Protein AF-A0A4R2HKU2-F1 (afdb_monomer)

Sequence (136 aa):
MGVVFSGTPIVVYMRVEAQTAKEGAVADEDKKRAAHLALVDRVLNGEGRASAEDRARAFSNDGLSPPLDALIGKVADRPAQVTAEDLAAAKASGCTEDQLFELVVCAAVGQSARLYEAGLAALAEATAEGRPDRAT

Radius of gyration: 24.71 Å; Cα contacts (8 Å, |Δi|>4): 100; chains: 1; bounding box: 74×38×58 Å

Structure (mmCIF, N/CA/C/O backbone):
data_AF-A0A4R2HKU2-F1
#
_entry.id   AF-A0A4R2HKU2-F1
#
loop_
_atom_site.group_PDB
_atom_site.id
_atom_site.type_symbol
_atom_site.label_atom_id
_atom_site.label_alt_id
_atom_site.label_comp_id
_atom_site.label_asym_id
_atom_site.label_entity_id
_atom_site.label_seq_id
_atom_site.pdbx_PDB_ins_code
_atom_site.Cartn_x
_atom_site.Cartn_y
_atom_site.Cartn_z
_atom_site.occupancy
_atom_site.B_iso_or_equiv
_atom_site.auth_seq_id
_atom_site.auth_comp_id
_atom_site.auth_asym_id
_atom_site.auth_atom_id
_atom_site.pdbx_PDB_model_num
ATOM 1 N N . MET A 1 1 ? 55.195 27.158 -41.451 1.00 37.41 1 MET A N 1
ATOM 2 C CA . MET A 1 1 ? 54.053 27.491 -40.575 1.00 37.41 1 MET A CA 1
ATOM 3 C C . MET A 1 1 ? 53.083 26.321 -40.645 1.00 37.41 1 MET A C 1
ATOM 5 O O . MET A 1 1 ? 52.352 26.208 -41.616 1.00 37.41 1 MET A O 1
ATOM 9 N N . GLY A 1 2 ? 53.220 25.355 -39.732 1.00 36.81 2 GLY A N 1
ATOM 10 C CA . GLY A 1 2 ? 52.424 24.125 -39.740 1.00 36.81 2 GLY A CA 1
ATOM 11 C C . GLY A 1 2 ? 51.123 24.344 -38.982 1.00 36.81 2 GLY A C 1
ATOM 12 O O . GLY A 1 2 ? 51.160 24.696 -37.806 1.00 36.81 2 GLY A O 1
ATOM 13 N N . VAL A 1 3 ? 49.989 24.170 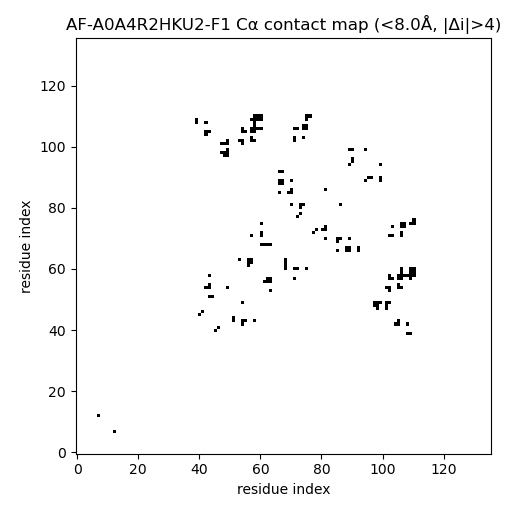-39.654 1.00 39.38 3 VAL A N 1
ATOM 14 C CA . VAL A 1 3 ? 48.675 24.198 -39.008 1.00 39.38 3 VAL A CA 1
ATOM 15 C C . VAL A 1 3 ? 48.440 22.806 -38.430 1.00 39.38 3 VAL A C 1
ATOM 17 O O . VAL A 1 3 ? 48.208 21.852 -39.169 1.00 39.38 3 VAL A O 1
ATOM 20 N N . VAL A 1 4 ? 48.573 22.669 -37.113 1.00 40.41 4 VAL A N 1
ATOM 21 C CA . VAL A 1 4 ? 48.200 21.442 -36.403 1.00 40.41 4 VAL A CA 1
ATOM 22 C C 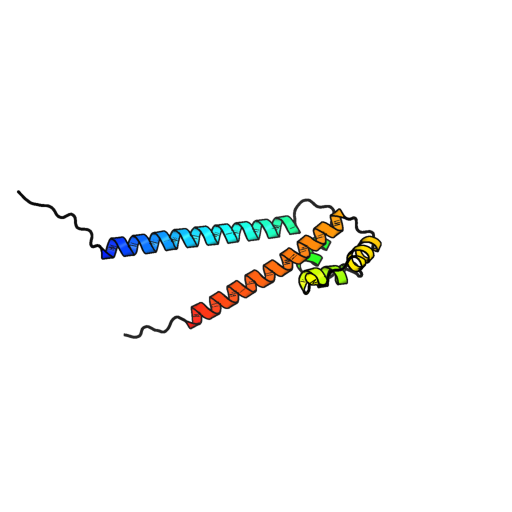. VAL A 1 4 ? 46.677 21.438 -36.295 1.00 40.41 4 VAL A C 1
ATOM 24 O O . VAL A 1 4 ? 46.110 22.134 -35.459 1.00 40.41 4 VAL A O 1
ATOM 27 N N . PHE A 1 5 ? 45.998 20.679 -37.155 1.00 45.84 5 PHE A N 1
ATOM 28 C CA . PHE A 1 5 ? 44.594 20.341 -36.935 1.00 45.84 5 PHE A CA 1
ATOM 29 C C . PHE A 1 5 ? 44.534 19.249 -35.867 1.00 45.84 5 PHE A C 1
ATOM 31 O O . PHE A 1 5 ? 44.655 18.063 -36.170 1.00 45.84 5 PHE A O 1
ATOM 38 N N . SER A 1 6 ? 44.319 19.634 -34.608 1.00 57.31 6 SER A N 1
ATOM 39 C CA . SER A 1 6 ? 43.821 18.708 -33.586 1.00 57.31 6 SER A CA 1
ATOM 40 C C . SER A 1 6 ? 42.331 18.439 -33.848 1.00 57.31 6 SER A C 1
ATOM 42 O O . SER A 1 6 ? 41.453 18.879 -33.109 1.00 57.31 6 SER A O 1
ATOM 44 N N . GLY A 1 7 ? 42.033 17.814 -34.986 1.00 57.31 7 GLY A N 1
ATOM 45 C CA . GLY A 1 7 ? 40.675 17.531 -35.430 1.00 57.31 7 GLY A CA 1
ATOM 46 C C . GLY A 1 7 ? 40.207 16.202 -34.868 1.00 57.31 7 GLY A C 1
ATOM 47 O O . GLY A 1 7 ? 40.279 15.186 -35.555 1.00 57.31 7 GLY A O 1
ATOM 48 N N . THR A 1 8 ? 39.725 16.189 -33.628 1.00 55.91 8 THR A N 1
ATOM 49 C CA . THR A 1 8 ? 38.941 15.049 -33.145 1.00 55.91 8 THR A CA 1
ATOM 50 C C . THR A 1 8 ? 37.729 14.893 -34.080 1.00 55.91 8 THR A C 1
ATOM 52 O O . THR A 1 8 ? 37.007 15.874 -34.284 1.00 55.91 8 THR A O 1
ATOM 55 N N . PRO A 1 9 ? 37.489 13.721 -34.697 1.00 53.25 9 PRO A N 1
ATOM 56 C CA . PRO A 1 9 ? 36.421 13.582 -35.679 1.00 53.25 9 PRO A CA 1
ATOM 57 C C . PRO A 1 9 ? 35.054 13.841 -35.035 1.00 53.25 9 PRO A C 1
ATOM 59 O O . PRO A 1 9 ? 34.784 13.353 -33.940 1.00 53.25 9 PRO A O 1
ATOM 62 N N . ILE A 1 10 ? 34.166 14.548 -35.741 1.00 58.62 10 ILE A N 1
ATOM 63 C CA . ILE A 1 10 ? 32.789 14.878 -35.309 1.00 58.62 10 ILE A CA 1
ATOM 64 C C . ILE A 1 10 ? 32.019 13.633 -34.817 1.00 58.62 10 ILE A C 1
ATOM 66 O O . ILE A 1 10 ? 31.225 13.709 -33.882 1.00 58.62 10 ILE A O 1
ATOM 70 N N . VAL A 1 11 ? 32.317 12.460 -35.385 1.00 57.81 11 VAL A N 1
ATOM 71 C CA . VAL A 1 11 ? 31.744 11.160 -34.995 1.00 57.81 11 VAL A CA 1
ATOM 72 C C . VAL A 1 11 ? 32.105 10.761 -33.555 1.00 57.81 11 VAL A C 1
ATOM 74 O O . VAL A 1 11 ? 31.291 10.158 -32.860 1.00 57.81 11 VAL A O 1
ATOM 77 N N . VAL A 1 12 ? 33.302 11.113 -33.078 1.00 68.06 12 VAL A N 1
ATOM 78 C CA . VAL A 1 12 ? 33.742 10.837 -31.700 1.00 68.06 12 VAL A CA 1
ATOM 79 C C . VAL A 1 12 ? 32.995 11.736 -30.717 1.00 68.06 12 VAL A C 1
ATOM 81 O O . VAL A 1 12 ? 32.514 11.239 -29.706 1.00 68.06 12 VAL A O 1
ATOM 84 N N . TYR A 1 13 ? 32.805 13.018 -31.045 1.00 58.69 13 TYR A N 1
ATOM 85 C CA . TYR A 1 13 ? 32.023 13.946 -30.220 1.00 58.69 13 TYR A CA 1
ATOM 86 C C . TYR A 1 13 ? 30.565 13.505 -30.063 1.00 58.69 13 TYR A C 1
ATOM 88 O O . TYR A 1 13 ? 30.078 13.402 -28.942 1.00 58.69 13 TYR A O 1
ATOM 96 N N . MET A 1 14 ? 29.883 13.161 -31.162 1.00 66.75 14 MET A N 1
ATOM 97 C CA . MET A 1 14 ? 28.494 12.684 -31.092 1.00 66.75 14 MET A CA 1
ATOM 98 C C . MET A 1 14 ? 28.356 11.390 -30.278 1.00 66.75 14 MET A C 1
ATOM 100 O O . MET A 1 14 ? 27.368 11.203 -29.570 1.00 66.75 14 MET A O 1
ATOM 104 N N . ARG A 1 15 ? 29.352 10.495 -30.344 1.00 76.06 15 ARG A N 1
ATOM 105 C CA . ARG A 1 15 ? 29.371 9.267 -29.540 1.00 76.06 15 ARG A CA 1
ATOM 106 C C . ARG A 1 15 ? 29.563 9.561 -28.052 1.00 76.06 15 ARG A C 1
ATOM 108 O O . ARG A 1 15 ? 28.927 8.900 -27.241 1.00 76.06 15 ARG A O 1
ATOM 115 N N . VAL A 1 16 ? 30.396 10.543 -27.705 1.00 73.25 16 VAL A N 1
ATOM 116 C CA . VAL A 1 16 ? 30.611 10.978 -26.317 1.00 73.25 16 VAL A CA 1
ATOM 117 C C . VAL A 1 16 ? 29.344 11.613 -25.740 1.00 73.25 16 VAL A C 1
ATOM 119 O O . VAL A 1 16 ? 28.923 11.189 -24.672 1.00 73.25 16 VAL A O 1
ATOM 122 N N . GLU A 1 17 ? 28.676 12.517 -26.464 1.00 70.00 17 GLU A N 1
ATOM 123 C CA . GLU A 1 17 ? 27.402 13.138 -26.041 1.00 70.00 17 GLU A CA 1
ATOM 124 C C . GLU A 1 17 ? 26.282 12.104 -25.822 1.00 70.00 17 GLU A C 1
ATOM 126 O O . GLU A 1 17 ? 25.534 12.150 -24.847 1.00 70.00 17 GLU A O 1
ATOM 131 N N . ALA A 1 18 ? 26.178 11.110 -26.708 1.00 64.69 18 ALA A N 1
ATOM 132 C CA . ALA A 1 18 ? 25.209 10.029 -26.539 1.00 64.69 18 ALA A CA 1
ATOM 133 C C . ALA A 1 18 ? 25.531 9.138 -25.324 1.00 64.69 18 ALA A C 1
ATOM 135 O O . ALA A 1 18 ? 24.627 8.559 -24.716 1.00 64.69 18 ALA A O 1
ATOM 136 N N . GLN A 1 19 ? 26.811 9.003 -24.979 1.00 63.78 19 GLN A N 1
ATOM 137 C CA . GLN A 1 19 ? 27.271 8.177 -23.868 1.00 63.78 19 GLN A CA 1
ATOM 138 C C . GLN A 1 19 ? 27.093 8.893 -22.524 1.00 63.78 19 GLN A C 1
ATOM 140 O O . GLN A 1 19 ? 26.589 8.277 -21.589 1.00 63.78 19 GLN A O 1
ATOM 145 N N . THR A 1 20 ? 27.367 10.198 -22.461 1.00 72.06 20 THR A N 1
ATOM 146 C CA . THR A 1 20 ? 27.094 11.039 -21.285 1.00 72.06 20 THR A CA 1
ATOM 147 C C . THR A 1 20 ? 25.594 11.179 -21.022 1.00 72.06 20 THR A C 1
ATOM 149 O O . THR A 1 20 ? 25.164 11.094 -19.873 1.00 72.06 20 THR A O 1
ATOM 152 N N . ALA A 1 21 ? 24.767 11.309 -22.068 1.00 70.06 21 ALA A N 1
ATOM 153 C CA . ALA A 1 21 ? 23.308 11.318 -21.930 1.00 70.06 21 ALA A CA 1
ATOM 154 C C . ALA A 1 21 ? 22.766 9.978 -21.399 1.00 70.06 21 ALA A C 1
ATOM 156 O O . ALA A 1 21 ? 21.879 9.961 -20.543 1.00 70.06 21 ALA A O 1
ATOM 157 N N . LYS A 1 22 ? 23.322 8.850 -21.864 1.00 69.94 22 LYS A N 1
ATOM 158 C CA . LYS A 1 22 ? 22.991 7.521 -21.330 1.00 69.94 22 LYS A CA 1
ATOM 159 C C . LYS A 1 22 ? 23.406 7.365 -19.869 1.00 69.94 22 LYS A C 1
ATOM 161 O O . LYS A 1 22 ? 22.594 6.899 -19.079 1.00 69.94 22 LYS A O 1
ATOM 166 N N . GLU A 1 23 ? 24.622 7.760 -19.499 1.00 72.38 23 GLU A N 1
ATOM 167 C CA . GLU A 1 23 ? 25.090 7.712 -18.105 1.00 72.38 23 GLU A CA 1
ATOM 168 C C . GLU A 1 23 ? 24.231 8.580 -17.179 1.00 72.38 23 GLU A C 1
ATOM 170 O O . GLU A 1 23 ? 23.859 8.137 -16.093 1.00 72.38 23 GLU A O 1
ATOM 175 N N . GLY A 1 24 ? 23.849 9.779 -17.627 1.00 72.94 24 GLY A N 1
ATOM 176 C CA . GLY A 1 24 ? 22.944 10.653 -16.883 1.00 72.94 24 GLY A CA 1
ATOM 177 C C . GLY A 1 24 ? 21.570 10.022 -16.644 1.00 72.94 24 GLY A C 1
ATOM 178 O O . GLY A 1 24 ? 21.055 10.095 -15.530 1.00 72.94 24 GLY A O 1
ATOM 179 N N . ALA A 1 25 ? 20.999 9.360 -17.656 1.00 73.62 25 ALA A N 1
ATOM 180 C CA . ALA A 1 25 ? 19.721 8.660 -17.531 1.00 73.62 25 ALA A CA 1
ATOM 181 C C . ALA A 1 25 ? 19.805 7.447 -16.587 1.00 73.62 25 ALA A C 1
ATOM 183 O O . ALA A 1 25 ? 18.919 7.261 -15.760 1.00 73.62 25 ALA A O 1
ATOM 184 N N . VAL A 1 26 ? 20.883 6.657 -16.658 1.00 77.81 26 VAL A N 1
ATOM 185 C CA . VAL A 1 26 ? 21.102 5.517 -15.747 1.00 77.81 26 VAL A CA 1
ATOM 186 C C . VAL A 1 26 ? 21.208 5.992 -14.296 1.00 77.81 26 VAL A C 1
ATOM 188 O O . VAL A 1 26 ? 20.531 5.457 -13.424 1.00 77.81 26 VAL A O 1
ATOM 191 N N . ALA A 1 27 ? 21.973 7.057 -14.040 1.00 82.50 27 ALA A N 1
ATOM 192 C CA . ALA A 1 27 ? 22.103 7.619 -12.698 1.00 82.50 27 ALA A CA 1
ATOM 193 C C . ALA A 1 27 ? 20.782 8.194 -12.146 1.00 82.50 27 ALA A C 1
ATOM 195 O O . ALA A 1 27 ? 20.581 8.218 -10.931 1.00 82.50 27 ALA A O 1
ATOM 196 N N . ASP A 1 28 ? 19.891 8.690 -13.007 1.00 87.25 28 ASP A N 1
ATOM 197 C CA . ASP A 1 28 ? 18.555 9.150 -12.613 1.00 87.25 28 ASP A CA 1
ATOM 198 C C . ASP A 1 28 ? 17.617 7.977 -12.275 1.00 87.25 28 ASP A C 1
ATOM 200 O O . ASP A 1 28 ? 16.938 8.004 -11.247 1.00 87.25 28 ASP A O 1
ATOM 204 N N . GLU A 1 29 ? 17.637 6.909 -13.076 1.00 84.50 29 GLU A N 1
ATOM 205 C CA . GLU A 1 29 ? 16.885 5.677 -12.802 1.00 84.50 29 GLU A CA 1
ATOM 206 C C . GLU A 1 29 ? 17.325 5.002 -11.494 1.00 84.50 29 GLU A C 1
ATOM 208 O O . GLU A 1 29 ? 16.481 4.593 -10.691 1.00 84.50 29 GLU A O 1
ATOM 213 N N . ASP A 1 30 ? 18.629 4.971 -11.209 1.00 88.94 30 ASP A N 1
ATOM 214 C CA . ASP A 1 30 ? 19.155 4.449 -9.944 1.00 88.94 30 ASP A CA 1
ATOM 215 C C . ASP A 1 30 ? 18.667 5.271 -8.742 1.00 88.94 30 ASP A C 1
ATOM 217 O O . ASP A 1 30 ? 18.272 4.714 -7.712 1.00 88.94 30 ASP A O 1
ATOM 221 N N . LYS A 1 31 ? 18.615 6.604 -8.874 1.00 93.50 31 LYS A N 1
ATOM 222 C CA . LYS A 1 31 ? 18.064 7.487 -7.832 1.00 93.50 31 LYS A CA 1
ATOM 223 C C . LYS A 1 31 ? 16.572 7.253 -7.620 1.00 93.50 31 LYS A C 1
ATOM 225 O O . LYS A 1 31 ? 16.138 7.178 -6.470 1.00 93.50 31 LYS A O 1
ATOM 230 N N . LYS A 1 32 ? 15.786 7.117 -8.694 1.00 90.75 32 LYS A N 1
ATOM 231 C CA . LYS A 1 32 ? 14.347 6.806 -8.609 1.00 90.75 32 LYS A CA 1
ATOM 232 C C . LYS A 1 32 ? 14.113 5.473 -7.907 1.00 90.75 32 LYS A C 1
ATOM 234 O O . LYS A 1 32 ? 13.266 5.394 -7.018 1.00 90.75 32 LYS A O 1
ATOM 239 N N . ARG A 1 33 ? 14.901 4.448 -8.245 1.00 93.06 33 ARG A N 1
ATOM 240 C CA . ARG A 1 33 ? 14.839 3.132 -7.599 1.00 93.06 33 ARG A CA 1
ATOM 241 C C . ARG A 1 33 ? 15.184 3.216 -6.115 1.00 93.06 33 ARG A C 1
ATOM 243 O O . ARG A 1 33 ? 14.452 2.676 -5.290 1.00 93.06 33 ARG A O 1
ATOM 250 N N . ALA A 1 34 ? 16.245 3.938 -5.757 1.00 95.75 34 ALA A N 1
ATOM 251 C CA . ALA A 1 34 ? 16.612 4.150 -4.359 1.00 95.75 34 ALA A CA 1
ATOM 252 C C . ALA A 1 34 ? 15.504 4.878 -3.574 1.00 95.75 34 ALA A C 1
ATOM 254 O O . ALA A 1 34 ? 15.169 4.475 -2.461 1.00 95.75 34 ALA A O 1
ATOM 255 N N . ALA A 1 35 ? 14.890 5.907 -4.166 1.00 95.94 35 ALA A N 1
ATOM 256 C CA . ALA A 1 35 ? 13.775 6.627 -3.556 1.00 95.94 35 ALA A CA 1
ATOM 257 C C . ALA A 1 35 ? 12.532 5.738 -3.375 1.00 95.94 35 ALA A C 1
ATOM 259 O O . ALA A 1 35 ? 11.881 5.809 -2.334 1.00 95.94 35 ALA A O 1
ATOM 260 N N . HIS A 1 36 ? 12.229 4.871 -4.347 1.00 95.19 36 HIS A N 1
ATOM 261 C CA . HIS A 1 36 ? 11.143 3.896 -4.241 1.00 95.19 36 HIS A CA 1
ATOM 262 C C . HIS A 1 36 ? 11.366 2.920 -3.078 1.00 95.19 36 HIS A C 1
ATOM 264 O O . HIS A 1 36 ? 10.479 2.748 -2.245 1.00 95.19 36 HIS A O 1
ATOM 270 N N . LEU A 1 37 ? 12.565 2.337 -2.969 1.00 96.62 37 LEU A N 1
ATOM 271 C CA . LEU A 1 37 ? 12.904 1.420 -1.875 1.00 96.62 37 LEU A CA 1
ATOM 272 C C . LEU A 1 37 ? 12.822 2.108 -0.507 1.00 96.62 37 LEU A C 1
ATOM 274 O O . LEU A 1 37 ? 12.270 1.542 0.432 1.00 96.62 37 LEU A O 1
ATOM 278 N N . ALA A 1 38 ? 13.305 3.349 -0.404 1.00 97.88 38 ALA A N 1
ATOM 279 C CA . ALA A 1 38 ? 13.212 4.133 0.825 1.00 97.88 38 ALA A CA 1
ATOM 280 C C . ALA A 1 38 ? 11.758 4.470 1.206 1.00 97.88 38 ALA A C 1
ATOM 282 O O . ALA A 1 38 ? 11.421 4.495 2.390 1.00 97.88 38 ALA A O 1
ATOM 283 N N . LEU A 1 39 ? 10.887 4.720 0.221 1.00 97.25 39 LEU A N 1
ATOM 284 C CA . LEU A 1 39 ? 9.455 4.914 0.454 1.00 97.25 39 LEU A CA 1
ATOM 285 C C . LEU A 1 39 ? 8.803 3.633 0.986 1.00 97.25 39 LEU A C 1
ATOM 287 O O . LEU A 1 39 ? 8.101 3.695 1.993 1.00 97.25 39 LEU A O 1
ATOM 291 N N . VAL A 1 40 ? 9.042 2.491 0.331 1.00 98.12 40 VAL A N 1
ATOM 292 C CA . VAL A 1 40 ? 8.491 1.191 0.748 1.00 98.12 40 VAL A CA 1
ATOM 293 C C . VAL A 1 40 ? 8.930 0.854 2.171 1.00 98.12 40 VAL A C 1
ATOM 295 O O . VAL A 1 40 ? 8.088 0.525 3.006 1.00 98.12 40 VAL A O 1
ATOM 298 N N . ASP A 1 41 ? 10.218 1.015 2.475 1.00 98.31 41 ASP A N 1
ATOM 299 C CA . ASP A 1 41 ? 10.743 0.793 3.821 1.00 98.31 41 ASP A CA 1
ATOM 300 C C . ASP A 1 41 ? 10.076 1.708 4.855 1.00 98.31 41 ASP A C 1
ATOM 302 O O . ASP A 1 41 ? 9.598 1.236 5.884 1.00 98.31 41 ASP A O 1
ATOM 306 N N . ARG A 1 42 ? 9.948 3.009 4.566 1.00 97.94 42 ARG A N 1
ATOM 307 C CA . ARG A 1 42 ? 9.322 3.954 5.499 1.00 97.94 42 ARG A CA 1
ATOM 308 C C . ARG A 1 42 ? 7.848 3.646 5.756 1.00 97.94 42 ARG A C 1
ATOM 310 O O . ARG A 1 42 ? 7.399 3.790 6.887 1.00 97.94 42 ARG A O 1
ATOM 317 N N . VAL A 1 43 ? 7.100 3.239 4.735 1.00 97.69 43 VAL A N 1
ATOM 318 C CA . VAL A 1 43 ? 5.676 2.893 4.872 1.00 97.69 43 VAL A CA 1
ATOM 319 C C . VAL A 1 43 ? 5.495 1.627 5.715 1.00 97.69 43 VAL A C 1
ATOM 321 O O . VAL A 1 43 ? 4.582 1.557 6.533 1.00 97.69 43 VAL A O 1
ATOM 324 N N . LEU A 1 44 ? 6.385 0.643 5.575 1.00 98.19 44 LEU A N 1
ATOM 325 C CA . LEU A 1 44 ? 6.306 -0.612 6.325 1.00 98.19 44 LEU A CA 1
ATOM 326 C C . LEU A 1 44 ? 6.863 -0.489 7.746 1.00 98.19 44 LEU A C 1
ATOM 328 O O . LEU A 1 44 ? 6.214 -0.906 8.705 1.00 98.19 44 LEU A O 1
ATOM 332 N N . ASN A 1 45 ? 8.034 0.123 7.898 1.00 97.38 45 ASN A N 1
ATOM 333 C CA . ASN A 1 45 ? 8.857 0.052 9.108 1.00 97.38 45 ASN A CA 1
ATOM 334 C C . ASN A 1 45 ? 8.989 1.388 9.849 1.00 97.38 45 ASN A C 1
ATOM 336 O O . ASN A 1 45 ? 9.539 1.425 10.948 1.00 97.38 45 ASN A O 1
ATOM 340 N N . GLY A 1 46 ? 8.489 2.481 9.271 1.00 96.06 46 GLY A N 1
ATOM 341 C CA . GLY A 1 46 ? 8.531 3.800 9.889 1.00 96.06 46 GLY A CA 1
ATOM 342 C C . GLY A 1 46 ? 7.678 3.916 11.152 1.00 96.06 46 GLY A C 1
ATOM 343 O O . GLY A 1 46 ? 6.896 3.028 11.514 1.00 96.06 46 GLY A O 1
ATOM 344 N N . GLU A 1 47 ? 7.834 5.054 11.825 1.00 96.12 47 GLU A N 1
ATOM 345 C CA . GLU A 1 47 ? 6.985 5.436 12.950 1.00 96.12 47 GLU A CA 1
ATOM 346 C C . GLU A 1 47 ? 5.523 5.559 12.499 1.00 96.12 47 GLU A C 1
ATOM 348 O O . GLU A 1 47 ? 5.234 6.150 11.459 1.00 96.12 47 GLU A O 1
ATOM 353 N N . GLY A 1 48 ? 4.603 5.009 13.291 1.00 95.81 48 GLY A N 1
ATOM 354 C CA . GLY A 1 48 ? 3.173 5.015 12.997 1.00 95.81 48 GLY A CA 1
ATOM 355 C C . GLY A 1 48 ? 2.337 4.545 14.185 1.00 95.81 48 GLY A C 1
ATOM 356 O O . GLY A 1 48 ? 2.861 3.997 15.159 1.00 95.81 48 GLY A O 1
ATOM 357 N N . ARG A 1 49 ? 1.031 4.797 14.121 1.00 97.94 49 ARG A N 1
ATOM 358 C CA . ARG A 1 49 ? 0.014 4.346 15.080 1.00 97.94 49 ARG A CA 1
ATOM 359 C C . ARG A 1 49 ? -0.502 2.950 14.757 1.00 97.94 49 ARG A C 1
ATOM 361 O O . ARG A 1 49 ? -0.927 2.243 15.673 1.00 97.94 49 ARG A O 1
ATOM 368 N N . ALA A 1 50 ? -0.516 2.566 13.483 1.00 97.31 50 ALA A N 1
ATOM 369 C CA . ALA A 1 50 ? -0.817 1.203 13.074 1.00 97.31 50 ALA A CA 1
ATOM 370 C C . ALA A 1 50 ? 0.373 0.300 13.411 1.00 97.31 50 ALA A C 1
ATOM 372 O O . ALA A 1 50 ? 1.527 0.736 13.386 1.00 97.31 50 ALA A O 1
ATOM 373 N N . SER A 1 51 ? 0.108 -0.965 13.732 1.00 97.31 51 SER A N 1
ATOM 374 C CA . SER A 1 51 ? 1.186 -1.926 13.955 1.00 97.31 51 SER A CA 1
ATOM 375 C C . SER A 1 51 ? 1.945 -2.175 12.644 1.00 97.31 51 SER A C 1
ATOM 377 O O . SER A 1 51 ? 1.360 -2.126 11.561 1.00 97.31 51 SER A O 1
ATOM 379 N N . ALA A 1 52 ? 3.247 -2.464 12.719 1.00 97.88 52 ALA A N 1
ATOM 380 C CA . ALA A 1 52 ? 4.025 -2.815 11.526 1.00 97.88 52 ALA A CA 1
ATOM 381 C C . ALA A 1 52 ? 3.452 -4.055 10.812 1.00 97.88 52 ALA A C 1
ATOM 383 O O . ALA A 1 52 ? 3.497 -4.144 9.589 1.00 97.88 52 ALA A O 1
ATOM 384 N N . GLU A 1 53 ? 2.862 -4.982 11.572 1.00 97.88 53 GLU A N 1
ATOM 385 C CA . GLU A 1 53 ? 2.200 -6.168 11.033 1.00 97.88 53 GLU A CA 1
ATOM 386 C C . GLU A 1 53 ? 0.945 -5.810 10.225 1.00 97.88 53 GLU A C 1
ATOM 388 O O . GLU A 1 53 ? 0.794 -6.275 9.097 1.00 97.88 53 GLU A O 1
ATOM 393 N N . ASP A 1 54 ? 0.076 -4.938 10.741 1.00 97.88 54 ASP A N 1
ATOM 394 C CA . ASP A 1 54 ? -1.119 -4.507 10.007 1.00 97.88 54 ASP A CA 1
ATOM 395 C C . ASP A 1 54 ? -0.754 -3.676 8.775 1.00 97.88 54 ASP A C 1
ATOM 397 O O . ASP A 1 54 ? -1.381 -3.822 7.726 1.00 97.88 54 ASP A O 1
ATOM 401 N N . ARG A 1 55 ? 0.304 -2.857 8.856 1.00 98.56 55 ARG A N 1
ATOM 402 C CA . ARG A 1 55 ? 0.848 -2.146 7.691 1.00 98.56 55 ARG A CA 1
ATOM 403 C C . ARG A 1 55 ? 1.365 -3.109 6.626 1.00 98.56 55 ARG A C 1
ATOM 405 O O . ARG A 1 55 ? 1.074 -2.911 5.449 1.00 98.56 55 ARG A O 1
ATOM 412 N N . ALA A 1 56 ? 2.077 -4.166 7.021 1.00 98.62 56 ALA A N 1
ATOM 413 C CA . ALA A 1 56 ? 2.542 -5.200 6.099 1.00 98.62 56 ALA A CA 1
ATOM 414 C C . ALA A 1 56 ? 1.372 -5.937 5.432 1.00 98.62 56 ALA A C 1
ATOM 416 O O . ALA A 1 56 ? 1.371 -6.085 4.212 1.00 98.62 56 ALA A O 1
ATOM 417 N N . ARG A 1 57 ? 0.346 -6.309 6.206 1.00 98.56 57 ARG A N 1
ATOM 418 C CA . ARG A 1 57 ? -0.896 -6.923 5.706 1.00 98.56 57 ARG A CA 1
ATOM 419 C C . ARG A 1 57 ? -1.648 -6.012 4.733 1.00 98.56 57 ARG A C 1
ATOM 421 O O . ARG A 1 57 ? -2.076 -6.446 3.665 1.00 98.56 57 ARG A O 1
ATOM 428 N N . ALA A 1 58 ? -1.765 -4.723 5.054 1.00 98.56 58 ALA A N 1
ATOM 429 C CA . ALA A 1 58 ? -2.365 -3.739 4.157 1.00 98.56 58 ALA A CA 1
ATOM 430 C C . ALA A 1 58 ? -1.562 -3.590 2.859 1.00 98.56 58 ALA A C 1
ATOM 432 O O . ALA A 1 58 ? -2.136 -3.592 1.773 1.00 98.56 58 ALA A O 1
ATOM 433 N N . PHE A 1 59 ? -0.232 -3.519 2.957 1.00 98.75 59 PHE A N 1
ATOM 434 C CA . PHE A 1 59 ? 0.665 -3.436 1.807 1.00 98.75 59 PHE A CA 1
ATOM 435 C C . PHE A 1 59 ? 0.539 -4.658 0.888 1.00 98.75 59 PHE A C 1
ATOM 437 O O . PHE A 1 59 ? 0.439 -4.512 -0.334 1.00 98.75 59 PHE A O 1
ATOM 444 N N . SER A 1 60 ? 0.492 -5.869 1.451 1.00 98.19 60 SER A N 1
ATOM 445 C CA . SER A 1 60 ? 0.255 -7.097 0.684 1.00 98.19 60 SER A CA 1
ATOM 446 C C . SER A 1 60 ? -1.190 -7.244 0.200 1.00 98.19 60 SER A C 1
ATOM 448 O O . SER A 1 60 ? -1.434 -8.092 -0.652 1.00 98.19 60 SER A O 1
ATOM 450 N N . ASN A 1 61 ? -2.115 -6.403 0.682 1.00 98.06 61 ASN A N 1
ATOM 451 C CA . ASN A 1 61 ? -3.561 -6.555 0.511 1.00 98.06 61 ASN A CA 1
ATOM 452 C C . ASN A 1 61 ? -4.037 -7.959 0.935 1.00 98.06 61 ASN A C 1
ATOM 454 O O . ASN A 1 61 ? -4.777 -8.620 0.212 1.00 98.06 61 ASN A O 1
ATOM 458 N N . ASP A 1 62 ? -3.546 -8.437 2.082 1.00 97.12 62 ASP A N 1
ATOM 459 C CA . ASP A 1 62 ? -3.814 -9.790 2.574 1.00 97.12 62 ASP A CA 1
ATOM 460 C C . ASP A 1 62 ? -3.763 -9.856 4.109 1.00 97.12 62 ASP A C 1
ATOM 462 O O . ASP A 1 62 ? -2.930 -9.210 4.740 1.00 97.12 62 ASP A O 1
ATOM 466 N N . GLY A 1 63 ? -4.641 -10.655 4.718 1.00 94.69 63 GLY A N 1
ATOM 467 C CA . GLY A 1 63 ? -4.585 -10.993 6.145 1.00 94.69 63 GLY A CA 1
ATOM 468 C C . GLY A 1 63 ? -5.163 -9.978 7.142 1.00 94.69 63 GLY A C 1
ATOM 469 O O . GLY A 1 63 ? -5.034 -10.196 8.348 1.00 94.69 63 GLY A O 1
ATOM 470 N N . LEU A 1 64 ? -5.805 -8.891 6.698 1.00 96.19 64 LEU A N 1
ATOM 471 C CA . LEU A 1 64 ? -6.611 -8.042 7.590 1.00 96.19 64 LEU A CA 1
ATOM 472 C C . LEU A 1 64 ? -7.988 -8.668 7.844 1.00 96.19 64 LEU A C 1
ATOM 474 O O . LEU A 1 64 ? -8.537 -9.363 6.995 1.00 96.19 64 LEU A O 1
ATOM 478 N N . SER A 1 65 ? -8.560 -8.404 9.017 1.00 95.44 65 SER A N 1
ATOM 479 C CA . SER A 1 65 ? -9.913 -8.856 9.355 1.00 95.44 65 SER A CA 1
ATOM 480 C C . SER A 1 65 ? -10.978 -7.886 8.827 1.00 95.44 65 SER A C 1
ATOM 482 O O . SER A 1 65 ? -10.742 -6.671 8.813 1.00 95.44 65 SER A O 1
ATOM 484 N N . PRO A 1 66 ? -12.190 -8.366 8.501 1.00 94.56 66 PRO A N 1
ATOM 485 C CA . PRO A 1 66 ? -13.327 -7.488 8.262 1.00 94.56 66 PRO A CA 1
ATOM 486 C C . PRO A 1 66 ? -13.618 -6.571 9.453 1.00 94.56 66 PRO A C 1
ATOM 488 O O . PRO A 1 66 ? -13.508 -7.010 10.602 1.00 94.56 66 PRO A O 1
ATOM 491 N N . PRO A 1 67 ? -14.014 -5.306 9.216 1.00 95.19 67 PRO A N 1
ATOM 492 C CA . PRO A 1 67 ? -14.305 -4.682 7.916 1.00 95.19 67 PRO A CA 1
ATOM 493 C C . PRO A 1 67 ? -13.101 -4.007 7.223 1.00 95.19 67 PRO A C 1
ATOM 495 O O . PRO A 1 67 ? -13.282 -3.361 6.190 1.00 95.19 67 PRO A O 1
ATOM 498 N N . LEU A 1 68 ? -11.887 -4.102 7.781 1.00 96.88 68 LEU A N 1
ATOM 499 C CA . LEU A 1 68 ? -10.706 -3.427 7.228 1.00 96.88 68 LEU A CA 1
ATOM 500 C C . LEU A 1 68 ? -10.278 -4.017 5.880 1.00 96.88 68 LEU A C 1
ATOM 502 O O . LEU A 1 68 ? -9.916 -3.260 4.983 1.00 96.88 68 LEU A O 1
ATOM 506 N N . ASP A 1 69 ? -10.365 -5.335 5.710 1.00 97.25 69 ASP A N 1
ATOM 507 C CA . ASP A 1 69 ? -10.041 -6.023 4.453 1.00 97.25 69 ASP A CA 1
ATOM 508 C C . ASP A 1 69 ? -10.852 -5.501 3.256 1.00 97.25 69 ASP A C 1
ATOM 510 O O . ASP A 1 69 ? -10.303 -5.282 2.179 1.00 97.25 69 ASP A O 1
ATOM 514 N N . ALA A 1 70 ? -12.141 -5.221 3.446 1.00 97.12 70 ALA A N 1
ATOM 515 C CA . ALA A 1 70 ? -13.030 -4.737 2.400 1.00 97.12 70 ALA A CA 1
ATOM 516 C C . ALA A 1 70 ? -12.643 -3.328 1.929 1.00 97.12 70 ALA A C 1
ATOM 518 O O . ALA A 1 70 ? -12.588 -3.071 0.722 1.00 97.12 70 ALA A O 1
ATOM 519 N N . LEU A 1 71 ? -12.347 -2.421 2.867 1.00 97.88 71 LEU A N 1
ATOM 520 C CA . LEU A 1 71 ? -11.850 -1.084 2.540 1.00 97.88 71 LEU A CA 1
ATOM 521 C C . LEU A 1 71 ? -10.485 -1.170 1.848 1.00 97.88 71 LEU A C 1
ATOM 523 O O . LEU A 1 71 ? -10.280 -0.542 0.812 1.00 97.88 71 LEU A O 1
ATOM 527 N N . ILE A 1 72 ? -9.561 -1.951 2.403 1.00 98.31 72 ILE A N 1
ATOM 528 C CA . ILE A 1 72 ? -8.185 -2.058 1.910 1.00 98.31 72 ILE A CA 1
ATOM 529 C C . ILE A 1 72 ? -8.135 -2.708 0.526 1.00 98.31 72 ILE A C 1
ATOM 531 O O . ILE A 1 72 ? -7.479 -2.177 -0.371 1.00 98.31 72 ILE A O 1
ATOM 535 N N . GLY A 1 73 ? -8.939 -3.743 0.294 1.00 98.31 73 GLY A N 1
ATOM 536 C CA . GLY A 1 73 ? -9.127 -4.327 -1.030 1.00 98.31 73 GLY A CA 1
ATOM 537 C C . GLY A 1 73 ? -9.724 -3.333 -2.027 1.00 98.31 73 GLY A C 1
ATOM 538 O O . GLY A 1 73 ? -9.310 -3.292 -3.184 1.00 98.31 73 GLY A O 1
ATOM 539 N N . LYS A 1 74 ? -10.653 -2.460 -1.604 1.00 98.44 74 LYS A N 1
ATOM 540 C CA . LYS A 1 74 ? -11.132 -1.369 -2.469 1.00 98.44 74 LYS A CA 1
ATOM 541 C C . LYS A 1 74 ? -10.029 -0.365 -2.788 1.00 98.44 74 LYS A C 1
ATOM 543 O O . LYS A 1 74 ? -9.911 0.015 -3.946 1.00 98.44 74 LYS A O 1
ATOM 548 N N . VAL A 1 75 ? -9.222 0.044 -1.813 1.00 98.44 75 VAL A N 1
ATOM 549 C CA . VAL A 1 75 ? -8.094 0.961 -2.044 1.00 98.44 75 VAL A CA 1
ATOM 550 C C . VAL A 1 75 ? -7.096 0.367 -3.039 1.00 98.44 75 VAL A C 1
ATOM 552 O O . VAL A 1 75 ? -6.666 1.072 -3.950 1.00 98.44 75 VAL A O 1
ATOM 555 N N . ALA A 1 76 ? -6.760 -0.917 -2.897 1.00 97.94 76 ALA A N 1
ATOM 556 C CA . ALA A 1 76 ? -5.813 -1.595 -3.776 1.00 97.94 76 ALA A CA 1
ATOM 557 C C . ALA A 1 76 ? -6.368 -1.802 -5.199 1.00 97.94 76 ALA A C 1
ATOM 559 O O . ALA A 1 76 ? -5.686 -1.497 -6.175 1.00 97.94 76 ALA A O 1
ATOM 560 N N . ASP A 1 77 ? -7.605 -2.280 -5.340 1.00 96.88 77 ASP A N 1
ATOM 561 C CA . ASP A 1 77 ? -8.094 -2.765 -6.640 1.00 96.88 77 ASP A CA 1
ATOM 562 C C . ASP A 1 77 ? -9.025 -1.783 -7.360 1.00 96.88 77 ASP A C 1
ATOM 564 O O . ASP A 1 77 ? -9.148 -1.807 -8.585 1.00 96.88 77 ASP A O 1
ATOM 568 N N . ARG A 1 78 ? -9.738 -0.937 -6.611 1.00 96.94 78 ARG A N 1
ATOM 569 C CA . ARG A 1 78 ? -10.827 -0.092 -7.126 1.00 96.94 78 ARG A CA 1
ATOM 570 C C . ARG A 1 78 ? -10.991 1.207 -6.319 1.00 96.94 78 ARG A C 1
ATOM 572 O O . ARG A 1 78 ? -12.090 1.478 -5.831 1.00 96.94 78 ARG A O 1
ATOM 579 N N . PRO A 1 79 ? -9.944 2.050 -6.198 1.00 96.50 79 PRO A N 1
ATOM 580 C CA . PRO A 1 79 ? -9.932 3.186 -5.270 1.00 96.50 79 PRO A CA 1
ATOM 581 C C . PRO A 1 79 ? -11.052 4.206 -5.526 1.00 96.50 79 PRO A C 1
ATOM 583 O O . PRO A 1 79 ? -11.555 4.817 -4.590 1.00 96.50 79 PRO A O 1
ATOM 586 N N . ALA A 1 80 ? -11.516 4.339 -6.774 1.00 97.44 80 ALA A N 1
ATOM 587 C CA . ALA A 1 80 ? -12.651 5.196 -7.132 1.00 97.44 80 ALA A CA 1
ATOM 588 C C . ALA A 1 80 ? -14.007 4.727 -6.558 1.00 97.44 80 ALA A C 1
ATOM 590 O O . ALA A 1 80 ? -14.990 5.455 -6.646 1.00 97.44 80 ALA A O 1
ATOM 591 N N . GLN A 1 81 ? -14.076 3.513 -6.006 1.00 97.88 81 GLN A N 1
ATOM 592 C CA . GLN A 1 81 ? -15.276 2.929 -5.400 1.00 97.88 81 GLN A CA 1
ATOM 593 C C . GLN A 1 81 ? -15.244 2.954 -3.864 1.00 97.88 81 GLN A C 1
ATOM 595 O O . GLN A 1 81 ? -16.130 2.375 -3.235 1.00 97.88 81 GLN A O 1
ATOM 600 N N . VAL A 1 82 ? -14.225 3.571 -3.256 1.00 97.75 82 VAL A N 1
ATOM 601 C CA . VAL A 1 82 ? -14.174 3.785 -1.804 1.00 97.75 82 VAL A CA 1
ATOM 602 C C . VAL A 1 82 ? -15.230 4.816 -1.419 1.00 97.75 82 VAL A C 1
ATOM 604 O O . VAL A 1 82 ? -15.274 5.907 -1.990 1.00 97.75 82 VAL A O 1
ATOM 607 N N . THR A 1 83 ? -16.076 4.482 -0.448 1.00 97.81 83 THR A N 1
ATOM 608 C CA . THR A 1 83 ? -17.157 5.356 0.019 1.00 97.81 83 THR A CA 1
ATOM 609 C C . THR A 1 83 ? -16.970 5.797 1.470 1.00 97.81 83 THR A C 1
ATOM 611 O O . THR A 1 83 ? -16.124 5.286 2.209 1.00 97.81 83 THR A O 1
ATOM 614 N N . ALA A 1 84 ? -17.784 6.765 1.901 1.00 96.69 84 ALA A N 1
ATOM 615 C CA . ALA A 1 84 ? -17.809 7.205 3.293 1.00 96.69 84 ALA A CA 1
ATOM 616 C C . ALA A 1 84 ? -18.258 6.077 4.241 1.00 96.69 84 ALA A C 1
ATOM 618 O O . ALA A 1 84 ? -17.777 5.995 5.371 1.00 96.69 84 ALA A O 1
ATOM 619 N N . GLU A 1 85 ? -19.139 5.189 3.778 1.00 97.50 85 GLU A N 1
ATOM 620 C CA . GLU A 1 85 ? -19.612 4.023 4.525 1.00 97.50 85 GLU A CA 1
ATOM 621 C C . GLU A 1 85 ? -18.491 3.006 4.757 1.00 97.50 85 GLU A C 1
ATOM 623 O O . GLU A 1 85 ? -18.401 2.461 5.855 1.00 97.50 85 GLU A O 1
ATOM 628 N N . ASP A 1 86 ? -17.598 2.800 3.782 1.00 96.56 86 ASP A N 1
ATOM 629 C CA . ASP A 1 86 ? -16.431 1.923 3.953 1.00 96.56 86 ASP A CA 1
ATOM 630 C C . ASP A 1 86 ? -15.517 2.436 5.075 1.00 96.56 86 ASP A C 1
ATOM 632 O O . ASP A 1 86 ? -15.100 1.681 5.955 1.00 96.56 86 ASP A O 1
ATOM 636 N N . LEU A 1 87 ? -15.253 3.748 5.086 1.00 95.69 87 LEU A N 1
ATOM 637 C CA . LEU A 1 87 ? -14.459 4.399 6.129 1.00 95.69 87 LEU A CA 1
ATOM 638 C C . LEU A 1 87 ? -15.165 4.360 7.491 1.00 95.69 87 LEU A C 1
ATOM 640 O O . LEU A 1 87 ? -14.516 4.182 8.521 1.00 95.69 87 LEU A O 1
ATOM 644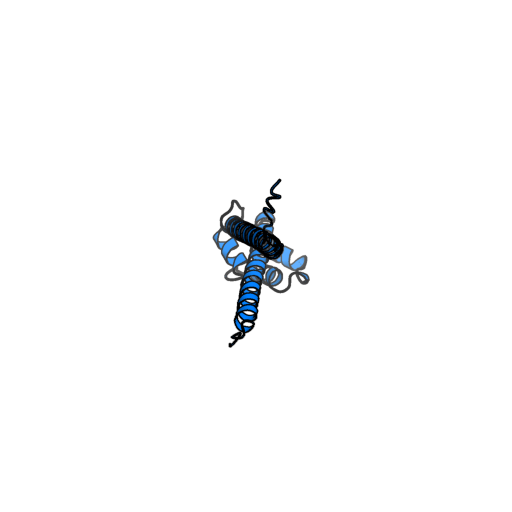 N N . ALA A 1 88 ? -16.488 4.530 7.526 1.00 96.38 88 ALA A N 1
ATOM 645 C CA . ALA A 1 88 ? -17.265 4.447 8.759 1.00 96.38 88 ALA A CA 1
ATOM 646 C C . ALA A 1 88 ? -17.259 3.025 9.343 1.00 96.38 88 ALA A C 1
ATOM 648 O O . ALA A 1 88 ? -17.054 2.869 10.547 1.00 96.38 88 ALA A O 1
ATOM 649 N N . ALA A 1 89 ? -17.418 2.000 8.501 1.00 96.25 89 ALA A N 1
ATOM 650 C CA . ALA A 1 89 ? -17.345 0.602 8.909 1.00 96.25 89 ALA A CA 1
ATOM 651 C C . ALA A 1 89 ? -15.953 0.252 9.453 1.00 96.25 89 ALA A C 1
ATOM 653 O O . ALA A 1 89 ? -15.847 -0.323 10.535 1.00 96.25 89 ALA A O 1
ATOM 654 N N . ALA A 1 90 ? -14.888 0.671 8.763 1.00 95.38 90 ALA A N 1
ATOM 655 C CA . ALA A 1 90 ? -13.517 0.489 9.230 1.00 95.38 90 ALA A CA 1
ATOM 656 C C . ALA A 1 90 ? -13.255 1.177 10.581 1.00 95.38 90 ALA A C 1
ATOM 658 O O . ALA A 1 90 ? -12.687 0.571 11.482 1.00 95.38 90 ALA A O 1
ATOM 659 N N . LYS A 1 91 ? -13.733 2.411 10.788 1.00 94.88 91 LYS A N 1
ATOM 660 C CA . LYS A 1 91 ? -13.616 3.087 12.096 1.00 94.88 91 LYS A CA 1
ATOM 661 C C . LYS A 1 91 ? -14.398 2.378 13.202 1.00 94.88 91 LYS A C 1
ATOM 663 O O . LYS A 1 91 ? -13.943 2.326 14.343 1.00 94.88 91 LYS A O 1
ATOM 668 N N . ALA A 1 92 ? -15.551 1.793 12.879 1.00 95.38 92 ALA A N 1
ATOM 669 C CA . ALA A 1 92 ? -16.347 1.030 13.838 1.00 95.38 92 ALA A CA 1
ATOM 670 C C . ALA A 1 92 ? -15.639 -0.246 14.341 1.00 95.38 92 ALA A C 1
ATOM 672 O O . ALA A 1 92 ? -16.045 -0.792 15.365 1.00 95.38 92 ALA A O 1
ATOM 673 N N . SER A 1 93 ? -14.555 -0.692 13.688 1.00 90.38 93 SER A N 1
ATOM 674 C CA . SER A 1 93 ? -13.715 -1.802 14.159 1.00 90.38 93 SER A CA 1
ATOM 675 C C . SER A 1 93 ? -12.756 -1.417 15.296 1.00 90.38 93 SER A C 1
ATOM 677 O O . SER A 1 93 ? -11.981 -2.257 15.748 1.00 90.38 93 SER A O 1
ATOM 679 N N . GLY A 1 94 ? -12.770 -0.155 15.739 1.00 92.88 94 GLY A N 1
ATOM 680 C CA . GLY A 1 94 ? -11.893 0.360 16.793 1.00 92.88 94 GLY A CA 1
ATOM 681 C C . GLY A 1 94 ? -10.569 0.947 16.295 1.00 92.88 94 GLY A C 1
ATOM 682 O O . GLY A 1 94 ? -9.761 1.366 17.120 1.00 92.88 94 GLY A O 1
ATOM 683 N N . CYS A 1 95 ? -10.347 1.012 14.976 1.00 93.88 95 CYS A N 1
ATOM 684 C CA . CYS A 1 95 ? -9.211 1.736 14.404 1.00 93.88 95 CYS A CA 1
ATOM 685 C C . CYS A 1 95 ? -9.365 3.247 14.608 1.00 93.88 95 CYS A C 1
ATOM 687 O O . CYS A 1 95 ? -10.432 3.819 14.363 1.00 93.88 95 CYS A O 1
ATOM 689 N N . THR A 1 96 ? -8.277 3.908 15.003 1.00 96.25 96 THR A N 1
ATOM 690 C CA . THR A 1 96 ? -8.218 5.373 14.987 1.00 96.25 96 THR A CA 1
ATOM 691 C C . THR A 1 96 ? -8.148 5.894 13.551 1.00 96.25 96 THR A C 1
ATOM 693 O O . THR A 1 96 ? -7.823 5.161 12.615 1.00 96.25 96 THR A O 1
ATOM 696 N N . GLU A 1 97 ? -8.438 7.180 13.361 1.00 96.12 97 GLU A N 1
ATOM 697 C CA . GLU A 1 97 ? -8.322 7.818 12.045 1.00 96.12 97 GLU A CA 1
ATOM 698 C C . GLU A 1 97 ? -6.879 7.799 11.518 1.00 96.12 97 GLU A C 1
ATOM 700 O O . GLU A 1 97 ? -6.670 7.474 10.352 1.00 96.12 97 GLU A O 1
ATOM 705 N N . ASP A 1 98 ? -5.890 8.027 12.390 1.00 97.31 98 ASP A N 1
ATOM 706 C CA . ASP A 1 98 ? -4.465 7.926 12.045 1.00 97.31 98 ASP A CA 1
ATOM 707 C C . ASP A 1 98 ? -4.094 6.510 11.578 1.00 97.31 98 ASP A C 1
ATOM 709 O O . ASP A 1 98 ? -3.461 6.341 10.538 1.00 97.31 98 ASP A O 1
ATOM 713 N N . GLN A 1 99 ? -4.532 5.478 12.311 1.00 97.75 99 GLN A N 1
ATOM 714 C CA . GLN A 1 99 ? -4.301 4.083 11.926 1.00 97.75 99 GLN A CA 1
ATOM 715 C C . GLN A 1 99 ? -4.929 3.780 10.569 1.00 97.75 99 GLN A C 1
ATOM 717 O O . GLN A 1 99 ? -4.294 3.176 9.710 1.00 97.75 99 GLN A O 1
ATOM 722 N N . LEU A 1 100 ? -6.165 4.230 10.354 1.00 97.44 100 LEU A N 1
ATOM 723 C CA . LEU A 1 100 ? -6.867 4.009 9.100 1.00 97.44 100 LEU A CA 1
ATOM 724 C C . LEU A 1 100 ? -6.157 4.686 7.923 1.00 97.44 100 LEU A C 1
ATOM 726 O O . LEU A 1 100 ? -5.979 4.063 6.877 1.00 97.44 100 LEU A O 1
ATOM 730 N N . PHE A 1 101 ? -5.721 5.934 8.101 1.00 97.44 101 PHE A N 1
ATOM 731 C CA . PHE A 1 101 ? -4.934 6.656 7.107 1.00 97.44 101 PHE A CA 1
ATOM 732 C C . PHE A 1 101 ? -3.643 5.904 6.763 1.00 97.44 101 PHE A C 1
ATOM 734 O O . PHE A 1 101 ? -3.353 5.692 5.585 1.00 97.44 101 PHE A O 1
ATOM 741 N N . GLU A 1 102 ? -2.902 5.441 7.774 1.00 98.44 102 GLU A N 1
ATOM 742 C CA . GLU A 1 102 ? -1.673 4.667 7.581 1.00 98.44 102 GLU A CA 1
ATOM 743 C C . GLU A 1 102 ? -1.921 3.383 6.780 1.00 98.44 102 GLU A C 1
ATOM 745 O O . GLU A 1 102 ? -1.194 3.109 5.825 1.00 98.44 102 GLU A O 1
ATOM 750 N N . LEU A 1 103 ? -2.966 2.617 7.110 1.00 98.44 103 LEU A N 1
ATOM 751 C CA . LEU A 1 103 ? -3.300 1.381 6.394 1.00 98.44 103 LEU A CA 1
ATOM 752 C C . LEU A 1 103 ? -3.720 1.649 4.939 1.00 98.44 103 LEU A C 1
ATOM 754 O O . LEU A 1 103 ? -3.285 0.931 4.038 1.00 98.44 103 LEU A O 1
ATOM 758 N N . VAL A 1 104 ? -4.501 2.704 4.683 1.00 98.31 104 VAL A N 1
ATOM 759 C CA . VAL A 1 104 ? -4.877 3.126 3.320 1.00 98.31 104 VAL A CA 1
ATOM 760 C C . VAL A 1 104 ? -3.638 3.486 2.496 1.00 98.31 104 VAL A C 1
ATOM 762 O O . VAL A 1 104 ? -3.511 3.053 1.348 1.00 98.31 104 VAL A O 1
ATOM 765 N N . VAL A 1 105 ? -2.693 4.233 3.076 1.00 98.38 105 VAL A N 1
ATOM 766 C CA . VAL A 1 105 ? -1.424 4.566 2.412 1.00 98.38 105 VAL A CA 1
ATOM 767 C C . VAL A 1 105 ? -0.610 3.302 2.130 1.00 98.38 105 VAL A C 1
ATOM 769 O O . VAL A 1 105 ? -0.130 3.137 1.008 1.00 98.38 105 VAL A O 1
ATOM 772 N N . CYS A 1 106 ? -0.499 2.382 3.094 1.00 98.69 106 CYS A N 1
ATOM 773 C CA . CYS A 1 106 ? 0.200 1.108 2.905 1.00 98.69 106 CYS A CA 1
ATOM 774 C C . CYS A 1 106 ? -0.379 0.310 1.735 1.00 98.69 106 CYS A C 1
ATOM 776 O O . CYS A 1 106 ? 0.375 -0.153 0.881 1.00 98.69 106 CYS A O 1
ATOM 778 N N . ALA A 1 107 ? -1.705 0.207 1.654 1.00 98.69 107 ALA A N 1
ATOM 779 C CA . ALA A 1 107 ? -2.394 -0.505 0.583 1.00 98.69 107 ALA A CA 1
ATOM 780 C C . ALA A 1 107 ? -2.158 0.119 -0.799 1.00 98.69 107 ALA A C 1
ATOM 782 O O . ALA A 1 107 ? -1.808 -0.583 -1.751 1.00 98.69 107 ALA A O 1
ATOM 783 N N . ALA A 1 108 ? -2.294 1.443 -0.910 1.00 98.56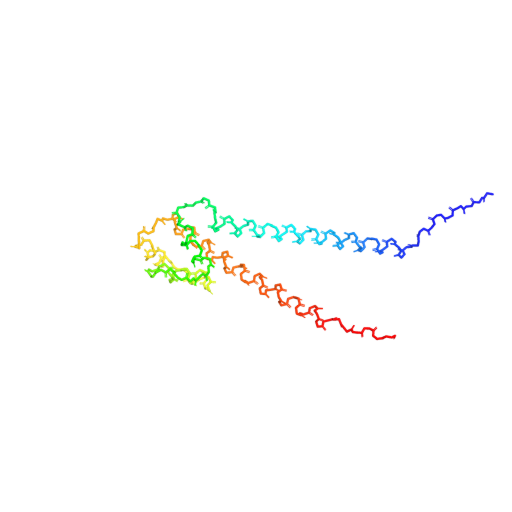 108 ALA A N 1
ATOM 784 C CA . ALA A 1 108 ? -2.080 2.157 -2.167 1.00 98.56 108 ALA A CA 1
ATOM 785 C C . ALA A 1 108 ? -0.623 2.054 -2.650 1.00 98.56 108 ALA A C 1
ATOM 787 O O . ALA A 1 108 ? -0.369 1.821 -3.837 1.00 98.56 108 ALA A O 1
ATOM 788 N N . VAL A 1 109 ? 0.343 2.189 -1.734 1.00 98.50 109 VAL A N 1
ATOM 789 C CA . VAL A 1 109 ? 1.773 2.041 -2.045 1.00 98.50 109 VAL A CA 1
ATOM 790 C C . VAL A 1 109 ? 2.098 0.596 -2.417 1.00 98.50 109 VAL A C 1
ATOM 792 O O . VAL A 1 109 ? 2.783 0.381 -3.413 1.00 98.50 109 VAL A O 1
ATOM 795 N N . GLY A 1 110 ? 1.565 -0.389 -1.692 1.00 98.44 110 GLY A N 1
ATOM 796 C CA . GLY A 1 110 ? 1.751 -1.807 -1.997 1.00 98.44 110 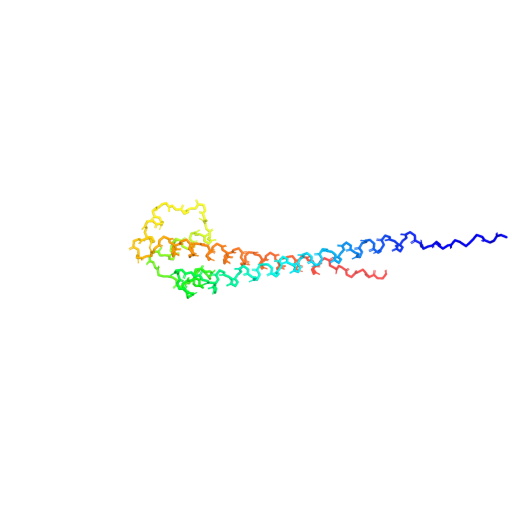GLY A CA 1
ATOM 797 C C . GLY A 1 110 ? 1.232 -2.191 -3.380 1.00 98.44 110 GLY A C 1
ATOM 798 O O . GLY A 1 110 ? 1.932 -2.861 -4.142 1.00 98.44 110 GLY A O 1
ATOM 799 N N . GLN A 1 111 ? 0.049 -1.699 -3.762 1.00 98.50 111 GLN A N 1
ATOM 800 C CA . GLN A 1 111 ? -0.459 -1.896 -5.119 1.00 98.50 111 GLN A CA 1
ATOM 801 C C . GLN A 1 111 ? 0.413 -1.205 -6.168 1.00 98.50 111 GLN A C 1
ATOM 803 O O . GLN A 1 111 ? 0.745 -1.804 -7.191 1.00 98.50 111 GLN A O 1
ATOM 808 N N . SER A 1 112 ? 0.814 0.039 -5.912 1.00 97.62 112 SER A N 1
ATOM 809 C CA . SER A 1 112 ? 1.669 0.790 -6.834 1.00 97.62 112 SER A CA 1
ATOM 810 C C . SER A 1 112 ? 3.026 0.108 -7.034 1.00 97.62 112 SER A C 1
ATOM 812 O O . SER A 1 112 ? 3.521 0.067 -8.156 1.00 97.62 112 SER A O 1
ATOM 814 N N . ALA A 1 113 ? 3.603 -0.481 -5.981 1.00 97.38 113 ALA A N 1
ATOM 815 C CA . ALA A 1 113 ? 4.845 -1.247 -6.053 1.00 97.38 113 ALA A CA 1
ATOM 816 C C . ALA A 1 113 ? 4.692 -2.506 -6.922 1.00 97.38 113 ALA A C 1
ATOM 818 O O . ALA A 1 113 ? 5.523 -2.752 -7.793 1.00 97.38 113 ALA A O 1
ATOM 819 N N . ARG A 1 114 ? 3.595 -3.261 -6.769 1.00 97.44 114 ARG A N 1
ATOM 820 C CA . ARG A 1 114 ? 3.307 -4.417 -7.639 1.00 97.44 114 ARG A CA 1
ATOM 821 C C . ARG A 1 114 ? 3.165 -4.017 -9.108 1.00 97.44 114 ARG A C 1
ATOM 823 O O . ARG A 1 114 ? 3.721 -4.685 -9.975 1.00 97.44 114 ARG 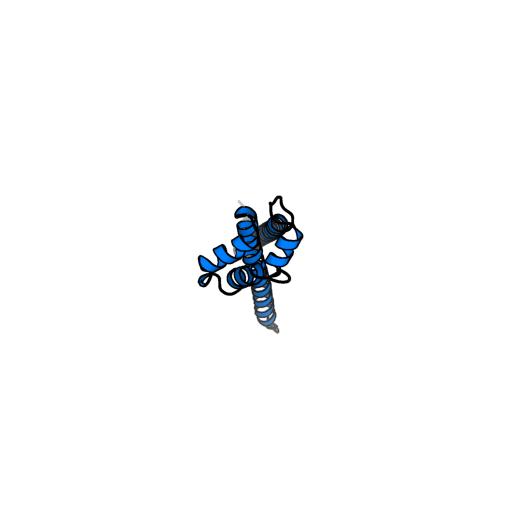A O 1
ATOM 830 N N . LEU A 1 115 ? 2.453 -2.923 -9.391 1.00 97.38 115 LEU A N 1
ATOM 831 C CA . LEU A 1 115 ? 2.300 -2.401 -10.755 1.00 97.38 115 LEU A CA 1
ATOM 832 C C . LEU A 1 115 ? 3.629 -1.909 -11.338 1.00 97.38 115 LEU A C 1
ATOM 834 O O . LEU A 1 115 ? 3.895 -2.127 -12.517 1.00 97.38 115 LEU A O 1
ATOM 838 N N . TYR A 1 116 ? 4.465 -1.271 -10.517 1.00 95.19 116 TYR A N 1
ATOM 839 C CA . TYR A 1 116 ? 5.796 -0.822 -10.912 1.00 95.19 116 TYR A CA 1
ATOM 840 C C . TYR A 1 116 ? 6.686 -1.999 -11.327 1.00 95.19 116 TYR A C 1
ATOM 842 O O . TYR A 1 116 ? 7.217 -1.993 -12.437 1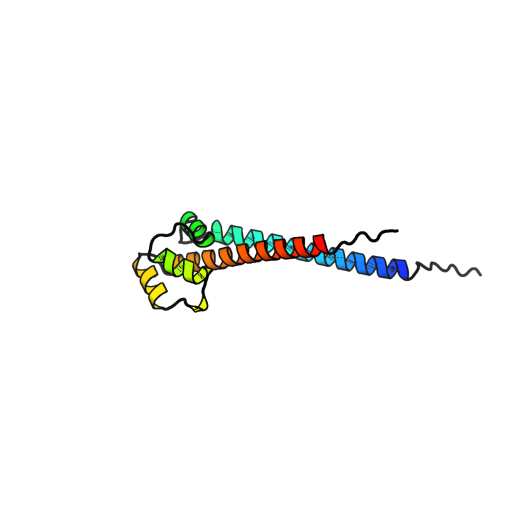.00 95.19 116 TYR A O 1
ATOM 850 N N . GLU A 1 117 ? 6.785 -3.038 -10.495 1.00 95.81 117 GLU A N 1
ATOM 851 C CA . GLU A 1 117 ? 7.586 -4.228 -10.808 1.00 95.81 117 GLU A CA 1
ATOM 852 C C . GLU A 1 117 ? 7.044 -4.984 -12.030 1.00 95.81 117 GLU A C 1
ATOM 854 O O . GLU A 1 117 ? 7.813 -5.367 -12.911 1.00 95.81 117 GLU A O 1
ATOM 859 N N . ALA A 1 118 ? 5.719 -5.127 -12.150 1.00 97.50 118 ALA A N 1
ATOM 860 C CA . ALA A 1 118 ? 5.101 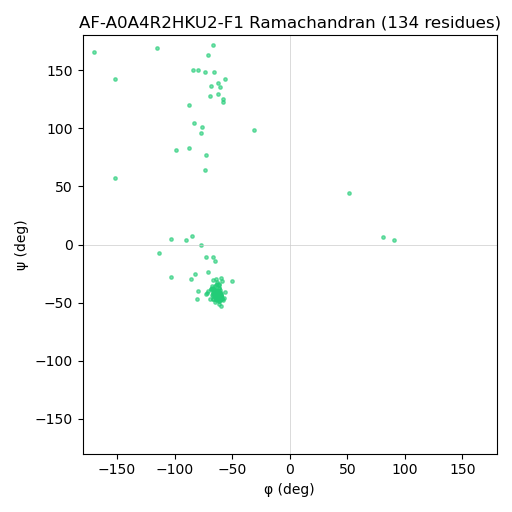-5.722 -13.336 1.00 97.50 118 ALA A CA 1
ATOM 861 C C . ALA A 1 118 ? 5.402 -4.915 -14.613 1.00 97.50 118 ALA A C 1
ATOM 863 O O . ALA A 1 118 ? 5.698 -5.489 -15.660 1.00 97.50 118 ALA A O 1
ATOM 864 N N . GLY A 1 119 ? 5.377 -3.581 -14.528 1.00 96.06 119 GLY A N 1
ATOM 865 C CA . GLY A 1 119 ? 5.734 -2.699 -15.637 1.00 96.06 119 GLY A CA 1
ATOM 866 C C . GLY A 1 119 ? 7.203 -2.826 -16.044 1.00 96.06 119 GLY A C 1
ATOM 867 O O . GLY A 1 119 ? 7.506 -2.889 -17.236 1.00 96.06 119 GLY A O 1
ATOM 868 N N . LEU A 1 120 ? 8.119 -2.916 -15.074 1.00 94.25 120 LEU A N 1
ATOM 869 C CA . LEU A 1 120 ? 9.538 -3.159 -15.344 1.00 94.25 120 LEU A CA 1
ATOM 870 C C . LEU A 1 120 ? 9.774 -4.522 -16.003 1.00 94.25 120 LEU A C 1
ATOM 872 O O . LEU A 1 120 ? 10.550 -4.600 -16.955 1.00 94.25 120 LEU A O 1
ATOM 876 N N . ALA A 1 121 ? 9.099 -5.572 -15.527 1.00 95.56 121 ALA A N 1
ATOM 877 C CA . ALA A 1 121 ? 9.178 -6.905 -16.118 1.00 95.56 121 ALA A CA 1
ATOM 878 C C . ALA A 1 121 ? 8.705 -6.892 -17.581 1.00 95.56 121 ALA A C 1
ATOM 880 O O . ALA A 1 121 ? 9.434 -7.341 -18.463 1.00 95.56 121 ALA A O 1
ATOM 881 N N . ALA A 1 122 ? 7.559 -6.264 -17.857 1.00 96.25 122 ALA A N 1
ATOM 882 C CA . ALA A 1 122 ? 7.044 -6.111 -19.217 1.00 96.25 122 ALA A CA 1
ATOM 883 C C . ALA A 1 122 ? 8.004 -5.325 -20.135 1.00 96.25 122 ALA A C 1
ATOM 885 O O . ALA A 1 122 ? 8.191 -5.687 -21.297 1.00 96.25 122 ALA A O 1
ATOM 886 N N . LEU A 1 123 ? 8.660 -4.269 -19.631 1.00 93.44 123 LEU A N 1
ATOM 887 C CA . LEU A 1 123 ? 9.691 -3.552 -20.394 1.00 93.44 123 LEU A CA 1
ATOM 888 C C . LEU A 1 123 ? 10.920 -4.429 -20.683 1.00 93.44 123 LEU A C 1
ATOM 890 O O . LEU A 1 123 ? 11.481 -4.367 -21.782 1.00 93.44 123 LEU A O 1
ATOM 894 N N . ALA A 1 124 ? 11.362 -5.226 -19.709 1.00 91.81 124 ALA A N 1
ATOM 895 C CA . ALA A 1 124 ? 12.498 -6.128 -19.872 1.00 91.81 124 ALA A CA 1
ATOM 896 C C . ALA A 1 124 ? 12.214 -7.199 -20.937 1.00 91.81 124 ALA A C 1
ATOM 898 O O . ALA A 1 124 ? 13.050 -7.420 -21.811 1.00 91.81 124 ALA A O 1
ATOM 899 N N . GLU A 1 125 ? 11.020 -7.795 -20.919 1.00 94.31 125 GLU A N 1
ATOM 900 C CA . GLU A 1 125 ? 10.564 -8.754 -21.933 1.00 94.31 125 GLU A CA 1
ATOM 901 C C . GLU A 1 125 ? 10.550 -8.121 -23.332 1.00 94.31 125 GLU A C 1
ATOM 903 O O . GLU A 1 125 ? 11.234 -8.598 -24.240 1.00 94.31 125 GLU A O 1
ATOM 908 N N . ALA A 1 126 ? 9.891 -6.968 -23.488 1.00 94.00 126 ALA A N 1
ATOM 909 C CA . ALA A 1 126 ? 9.790 -6.281 -24.777 1.00 94.00 126 ALA A CA 1
ATOM 910 C C . ALA A 1 126 ? 11.159 -5.862 -25.355 1.00 94.00 126 ALA A C 1
ATOM 912 O O . ALA A 1 126 ? 11.367 -5.858 -26.571 1.00 94.00 126 ALA A O 1
ATOM 913 N N . THR A 1 127 ? 12.118 -5.500 -24.496 1.00 89.94 127 THR A N 1
ATOM 914 C CA . THR A 1 127 ? 13.470 -5.098 -24.926 1.00 89.94 127 THR A CA 1
ATOM 915 C C . THR A 1 127 ? 14.400 -6.285 -25.185 1.00 89.94 127 THR A C 1
ATOM 917 O O . THR A 1 127 ? 15.324 -6.158 -25.994 1.00 89.94 127 THR A O 1
ATOM 920 N N . ALA A 1 128 ? 14.159 -7.440 -24.559 1.00 83.56 128 ALA A N 1
ATOM 921 C CA . ALA A 1 128 ? 14.878 -8.680 -24.839 1.00 83.56 128 ALA A CA 1
ATOM 922 C C . ALA A 1 128 ? 14.494 -9.267 -26.209 1.00 83.56 128 ALA A C 1
ATOM 924 O O . ALA A 1 128 ? 15.374 -9.699 -26.954 1.00 83.56 128 ALA A O 1
ATOM 925 N N . GLU A 1 129 ? 13.211 -9.207 -26.576 1.00 65.81 129 GLU A N 1
ATOM 926 C CA . GLU A 1 129 ? 12.690 -9.678 -27.870 1.00 65.81 129 GLU A CA 1
ATOM 927 C C . GLU A 1 129 ? 13.104 -8.777 -29.053 1.00 65.81 129 GLU A C 1
ATOM 929 O O . GLU A 1 129 ? 13.197 -9.227 -30.194 1.00 65.81 129 GLU A O 1
ATOM 934 N N . GLY A 1 130 ? 13.425 -7.507 -28.783 1.00 55.50 130 GLY A N 1
ATOM 935 C CA . GLY A 1 130 ? 13.810 -6.499 -29.776 1.00 55.50 130 GLY A CA 1
ATOM 936 C C . GLY A 1 130 ? 15.290 -6.470 -30.184 1.00 55.50 130 GLY A C 1
ATOM 937 O O . GLY A 1 130 ? 15.686 -5.545 -30.897 1.00 55.50 130 GLY A O 1
ATOM 938 N N . ARG A 1 131 ? 16.128 -7.430 -29.761 1.00 49.53 131 ARG A N 1
ATOM 939 C CA . ARG A 1 131 ? 17.503 -7.590 -30.274 1.00 49.53 131 ARG A CA 1
ATOM 940 C C . ARG A 1 131 ? 17.531 -8.688 -31.345 1.00 49.53 131 ARG A C 1
ATOM 942 O O . ARG A 1 131 ? 17.940 -9.806 -31.033 1.00 49.53 131 ARG A O 1
ATOM 949 N N . PRO A 1 132 ? 17.155 -8.404 -32.609 1.00 50.34 132 PRO A N 1
ATOM 950 C CA . PRO A 1 132 ? 17.555 -9.281 -33.686 1.00 50.34 132 PRO A CA 1
ATOM 951 C C . PRO A 1 132 ? 19.080 -9.259 -33.737 1.00 50.34 132 PRO A C 1
ATOM 953 O O . PRO A 1 132 ? 19.713 -8.197 -33.731 1.00 50.34 132 PRO A O 1
ATOM 956 N N . ASP A 1 133 ? 19.640 -10.460 -33.755 1.00 52.31 133 ASP A N 1
ATOM 957 C CA . ASP A 1 133 ? 20.877 -10.783 -34.439 1.00 52.31 133 ASP A CA 1
ATOM 958 C C . ASP A 1 133 ? 21.001 -9.891 -35.683 1.00 52.31 133 ASP A C 1
ATOM 960 O O . ASP A 1 133 ? 20.353 -10.115 -36.708 1.00 52.31 133 ASP A O 1
ATOM 964 N N . ARG A 1 134 ? 21.774 -8.803 -35.578 1.00 50.25 134 ARG A N 1
ATOM 965 C CA . ARG A 1 134 ? 22.312 -8.144 -36.765 1.00 50.25 134 ARG A CA 1
ATOM 966 C C . ARG A 1 134 ? 23.400 -9.078 -37.267 1.00 50.25 134 ARG A C 1
ATOM 968 O O . AR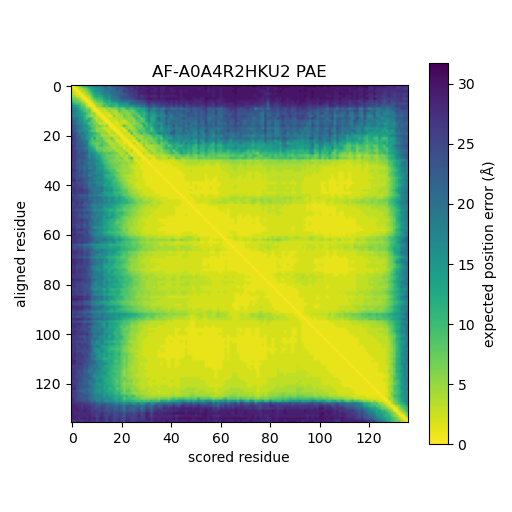G A 1 134 ? 24.582 -8.858 -37.018 1.00 50.25 134 ARG A O 1
ATOM 975 N N . ALA A 1 135 ? 22.934 -10.144 -37.905 1.00 46.16 135 ALA A N 1
ATOM 976 C CA . ALA A 1 135 ? 23.732 -11.056 -38.675 1.00 46.16 135 ALA A CA 1
ATOM 977 C C . ALA A 1 135 ? 24.439 -10.259 -39.776 1.00 46.16 135 ALA A C 1
ATOM 979 O O . ALA A 1 135 ? 23.787 -9.581 -40.572 1.00 46.16 135 ALA A O 1
ATOM 980 N N . THR A 1 136 ? 25.769 -10.389 -39.734 1.00 44.72 136 THR A N 1
ATOM 981 C CA . THR A 1 136 ? 26.758 -10.361 -40.829 1.00 44.72 136 THR A CA 1
ATOM 982 C C . THR A 1 136 ? 26.854 -9.125 -41.712 1.00 44.72 136 THR A C 1
ATOM 984 O O . THR A 1 136 ? 25.942 -8.897 -42.536 1.00 44.72 136 THR A O 1
#

Mean predicted aligned error: 9.56 Å

Solvent-accessible surface area (backbone atoms only — not comparable to full-atom values): 7607 Å² total; per-residue (Å²): 138,83,84,81,77,88,69,77,54,70,70,58,54,57,52,49,54,55,46,53,53,47,52,55,51,52,58,49,52,53,49,52,51,53,51,50,53,53,49,54,48,44,61,39,71,45,93,70,82,46,53,53,65,56,22,44,23,26,25,70,65,43,92,57,60,83,51,46,36,62,42,38,46,26,46,47,76,39,54,91,73,63,48,71,64,44,55,50,48,30,42,72,70,71,47,50,70,67,27,50,51,52,32,50,50,21,8,42,49,31,40,49,50,54,52,49,53,52,49,52,50,53,50,51,53,58,58,61,72,66,62,71,81,82,74,127

Foldseek 3Di:
DDDDPPCPDPVVVVVVVVVVVVVVVVVVVVVVVVVLVVVLCCLQPNDFPADSVLLVCLLQLHDDDPPLSVQSVCLQPPVVPRDPVSVVRVVVVVDDPRNSVSSSVSSNSSSVVVVVVVVVVVVVVVVVVPDPPPDD

Nearest PDB structures (foldseek):
  6k40-assembly3_C  TM=8.181E-01  e=2.734E-02  Deinococcus radiodurans R1 = ATCC 13939 = DSM 20539
  2oyo-assembly1_A  TM=8.026E-01  e=3.631E-02  Deinococcus geothermalis DSM 11300

pLDDT: mean 86.81, std 17.35, range [36.81, 98.75]

Organism: NCBI:txid2512223

Secondary structure (DSSP, 8-state):
---------HHHHHHHHHHHHHHHHHHHHHHHHHHHHHHHHHHHHSS-SS-HHHHHHHHHT-SPPTTHHHHHHHHHH-GGG--HHHHHHHHHTT--HHHHHHHHHHHHHHHHHHHHHHHHHHHHHHHHHT------